Protein AF-A0A3A0AH55-F1 (afdb_monomer_lite)

Sequence (113 aa):
AAWTPTIEVGFSDAPSILWSGATVASAAGKAFGLLWLVALVGSVGAGLGLLFGHEWWRVLAVASALISLAAIVPWWNTVPAGARFGGVLFDLVIIALLLFPWGERITESLHLP

Structure (mmCIF, N/CA/C/O backbone):
data_AF-A0A3A0AH55-F1
#
_entry.id   AF-A0A3A0AH55-F1
#
loop_
_atom_site.group_PDB
_atom_site.id
_atom_site.type_symbol
_atom_site.label_atom_id
_atom_site.label_alt_id
_atom_site.label_comp_id
_atom_site.label_asym_id
_atom_site.label_entity_id
_atom_site.label_seq_id
_atom_site.pdbx_PDB_ins_code
_atom_site.Cartn_x
_atom_site.Cartn_y
_atom_site.Cartn_z
_atom_site.occupancy
_atom_site.B_iso_or_equiv
_atom_site.auth_seq_id
_atom_site.auth_comp_id
_atom_site.auth_asym_id
_atom_site.auth_atom_id
_atom_site.pdbx_PDB_model_num
ATOM 1 N N . ALA A 1 1 ? 24.012 -23.117 -2.481 1.00 51.81 1 ALA A N 1
ATOM 2 C CA . ALA A 1 1 ? 24.008 -24.458 -3.107 1.00 51.81 1 ALA A CA 1
ATOM 3 C C . ALA A 1 1 ? 22.984 -24.460 -4.240 1.00 51.81 1 ALA A C 1
ATOM 5 O O . ALA A 1 1 ? 22.088 -23.631 -4.196 1.00 51.81 1 ALA A O 1
ATOM 6 N N . ALA A 1 2 ? 23.095 -25.339 -5.240 1.00 62.34 2 ALA A N 1
ATOM 7 C CA . ALA A 1 2 ? 22.235 -25.336 -6.439 1.00 62.34 2 ALA A CA 1
ATOM 8 C C . ALA A 1 2 ? 20.720 -25.546 -6.180 1.00 62.34 2 ALA A C 1
ATOM 10 O O . ALA A 1 2 ? 19.920 -25.440 -7.099 1.00 62.34 2 ALA A O 1
ATOM 11 N N . TRP A 1 3 ? 20.326 -25.827 -4.936 1.00 63.16 3 TRP A N 1
ATOM 12 C CA . TRP A 1 3 ? 18.941 -25.986 -4.474 1.00 63.16 3 TRP A CA 1
ATOM 13 C C . TRP A 1 3 ? 18.395 -24.778 -3.704 1.00 63.16 3 TRP A C 1
ATOM 15 O O . TRP A 1 3 ? 17.271 -24.823 -3.211 1.00 63.16 3 TRP A O 1
ATOM 25 N N . THR A 1 4 ? 19.171 -23.703 -3.549 1.00 65.94 4 THR A N 1
ATOM 26 C CA . THR A 1 4 ? 18.639 -22.459 -2.989 1.00 65.94 4 THR A CA 1
ATOM 27 C C . THR A 1 4 ? 17.922 -21.724 -4.121 1.00 65.94 4 THR A C 1
ATOM 29 O O . THR A 1 4 ? 18.608 -21.326 -5.064 1.00 65.94 4 THR A O 1
ATOM 32 N N . PRO A 1 5 ? 16.585 -21.555 -4.089 1.00 64.69 5 PRO A N 1
ATOM 33 C CA . PRO A 1 5 ? 15.922 -20.727 -5.083 1.00 64.69 5 PRO A CA 1
ATOM 34 C C . PRO A 1 5 ? 16.549 -19.336 -5.013 1.00 64.69 5 PRO A C 1
ATOM 36 O O . PRO A 1 5 ? 16.599 -18.722 -3.945 1.00 64.69 5 PRO A O 1
ATOM 39 N N . THR A 1 6 ? 17.087 -18.866 -6.135 1.00 64.06 6 THR A N 1
ATOM 40 C CA . THR A 1 6 ? 17.540 -17.487 -6.284 1.00 64.06 6 THR A CA 1
ATOM 41 C C . THR A 1 6 ? 16.290 -16.622 -6.201 1.00 64.06 6 THR A C 1
ATOM 43 O O . THR A 1 6 ? 15.584 -16.429 -7.186 1.00 64.06 6 THR A O 1
ATOM 46 N N . ILE A 1 7 ? 15.935 -16.188 -4.993 1.00 65.81 7 ILE A N 1
ATOM 47 C CA . ILE A 1 7 ? 14.862 -15.219 -4.816 1.00 65.81 7 ILE A CA 1
ATOM 48 C C . ILE A 1 7 ? 15.419 -13.913 -5.366 1.00 65.81 7 ILE A C 1
ATOM 50 O O . ILE A 1 7 ? 16.360 -13.360 -4.796 1.00 65.81 7 ILE A O 1
ATOM 54 N N . GLU A 1 8 ? 14.887 -13.450 -6.496 1.00 63.78 8 GLU A N 1
ATOM 55 C CA . GLU A 1 8 ? 15.187 -12.110 -6.986 1.00 63.78 8 GLU A CA 1
ATOM 56 C C . GLU A 1 8 ? 14.748 -11.105 -5.921 1.00 63.78 8 GLU A C 1
ATOM 58 O O . GLU A 1 8 ? 13.561 -10.894 -5.656 1.00 63.78 8 GLU A O 1
ATOM 63 N N . VAL A 1 9 ? 15.745 -10.534 -5.254 1.00 68.44 9 VAL A N 1
ATOM 64 C CA . VAL A 1 9 ? 15.579 -9.481 -4.266 1.00 68.44 9 VAL A CA 1
ATOM 65 C C . VAL A 1 9 ? 15.814 -8.149 -4.964 1.00 68.44 9 VAL A C 1
ATOM 67 O O . VAL A 1 9 ? 16.889 -7.900 -5.500 1.00 68.44 9 VAL A O 1
ATOM 70 N N . GLY A 1 10 ? 14.794 -7.293 -4.973 1.00 74.06 10 GLY A N 1
ATOM 71 C CA . GLY A 1 10 ? 14.871 -5.956 -5.561 1.00 74.06 10 GLY A CA 1
ATOM 72 C C . GLY A 1 10 ? 13.879 -5.721 -6.694 1.00 74.06 10 GLY A C 1
ATOM 73 O O . GLY A 1 10 ? 13.030 -6.556 -6.996 1.00 74.06 10 GLY A O 1
ATOM 74 N N . PHE A 1 11 ? 13.964 -4.526 -7.270 1.00 78.94 11 PHE A N 1
ATOM 75 C CA . PHE A 1 11 ? 13.172 -4.133 -8.429 1.00 78.94 11 PHE A CA 1
ATOM 76 C C . PHE A 1 11 ? 13.858 -4.618 -9.702 1.00 78.94 11 PHE A C 1
ATOM 78 O O . PHE A 1 11 ? 15.075 -4.487 -9.824 1.00 78.94 11 PHE A O 1
ATOM 85 N N . SER A 1 12 ? 13.085 -5.149 -10.647 1.00 83.69 12 SER A N 1
ATOM 86 C CA . SER A 1 12 ? 13.589 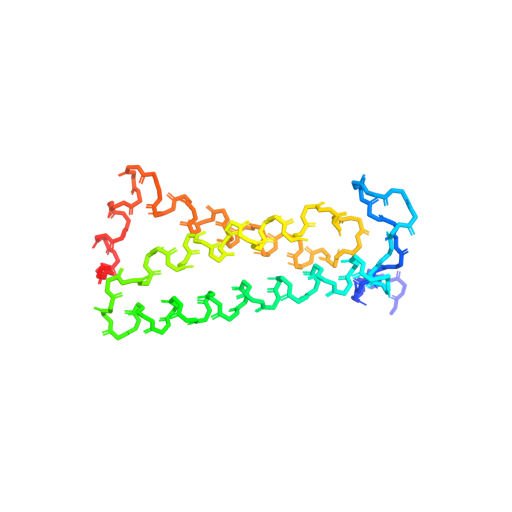-5.442 -11.990 1.00 83.69 12 SER A CA 1
ATOM 87 C C . SER A 1 12 ? 13.485 -4.205 -12.891 1.00 83.69 12 SER A C 1
ATOM 89 O O . SER A 1 12 ? 12.655 -3.327 -12.666 1.00 83.69 12 SER A O 1
ATOM 91 N N . ASP A 1 13 ? 14.275 -4.141 -13.961 1.00 82.56 13 ASP A N 1
ATOM 92 C CA . ASP A 1 13 ? 14.164 -3.076 -14.974 1.00 82.56 13 ASP A CA 1
ATOM 93 C C . ASP A 1 13 ? 13.050 -3.342 -16.007 1.00 82.56 13 ASP A C 1
ATOM 95 O O . ASP A 1 13 ? 13.034 -2.763 -17.096 1.00 82.56 13 ASP A O 1
ATOM 99 N N . ALA A 1 14 ? 12.098 -4.225 -15.682 1.00 86.50 14 ALA A N 1
ATOM 100 C CA . ALA A 1 14 ? 10.981 -4.538 -16.560 1.00 86.50 14 ALA A CA 1
ATOM 101 C C . ALA A 1 14 ? 10.117 -3.289 -16.828 1.00 86.50 14 ALA A C 1
ATOM 103 O O . ALA A 1 14 ? 9.882 -2.490 -15.911 1.00 86.50 14 ALA A O 1
ATOM 104 N N . PRO A 1 15 ? 9.612 -3.123 -18.064 1.00 88.81 15 PRO A N 1
ATOM 105 C CA . PRO A 1 15 ? 8.732 -2.016 -18.394 1.00 88.81 15 PRO A CA 1
ATOM 106 C C . PRO A 1 15 ? 7.397 -2.126 -17.651 1.00 88.81 15 PRO A C 1
ATOM 108 O O . PRO A 1 15 ? 6.922 -3.220 -17.330 1.00 88.81 15 PRO A O 1
ATOM 111 N N . SER A 1 16 ? 6.773 -0.973 -17.421 1.00 90.88 16 SER A N 1
ATOM 112 C CA . SER A 1 16 ? 5.418 -0.875 -16.887 1.00 90.88 16 SER A CA 1
ATOM 113 C C . SER A 1 16 ? 4.414 -1.664 -17.738 1.00 90.88 16 SER A C 1
ATOM 115 O O . SER A 1 16 ? 4.535 -1.742 -18.960 1.00 90.88 16 SER A O 1
ATOM 117 N N . ILE A 1 17 ? 3.375 -2.194 -17.087 1.00 91.56 17 ILE A N 1
ATOM 118 C CA . ILE A 1 17 ? 2.225 -2.815 -17.761 1.00 91.56 17 ILE A CA 1
ATOM 119 C C . ILE A 1 17 ? 1.406 -1.778 -18.537 1.00 91.56 17 ILE A C 1
ATOM 121 O O . ILE A 1 17 ? 0.877 -2.089 -19.601 1.00 91.56 17 ILE A O 1
ATOM 125 N N . LEU A 1 18 ? 1.280 -0.559 -18.003 1.00 87.56 18 LEU A N 1
ATOM 126 C CA . LEU A 1 18 ? 0.403 0.470 -18.568 1.00 87.56 18 LEU A CA 1
ATOM 127 C C . LEU A 1 18 ? 1.114 1.375 -19.576 1.00 87.56 18 LEU A C 1
ATOM 129 O O . LEU A 1 18 ? 0.471 1.880 -20.494 1.00 87.56 18 LEU A O 1
ATOM 133 N N . TRP A 1 19 ? 2.424 1.581 -19.423 1.00 85.50 19 TRP A N 1
ATOM 134 C CA . TRP A 1 19 ? 3.198 2.474 -20.287 1.00 85.50 19 TRP A CA 1
ATOM 135 C C . TRP A 1 19 ? 4.374 1.739 -20.921 1.00 85.50 19 TRP A C 1
ATOM 137 O O . TRP A 1 19 ? 5.368 1.427 -20.262 1.00 85.50 19 TRP A O 1
ATOM 147 N N . SER A 1 20 ? 4.284 1.504 -22.231 1.00 82.38 20 SER A N 1
ATOM 148 C CA . SER A 1 20 ? 5.356 0.869 -22.997 1.00 82.38 20 SER A CA 1
ATOM 149 C C . SER A 1 20 ? 6.656 1.672 -22.884 1.00 82.38 20 SER A C 1
ATOM 151 O O . SER A 1 20 ? 6.688 2.854 -23.225 1.00 82.38 20 SER A O 1
ATOM 153 N N . GLY A 1 21 ? 7.732 1.028 -22.429 1.00 83.06 21 GLY A N 1
ATOM 154 C CA . GLY A 1 21 ? 9.066 1.630 -22.330 1.00 83.06 21 GLY A CA 1
ATOM 155 C C . GLY A 1 21 ? 9.325 2.466 -21.071 1.00 83.06 21 GLY A C 1
ATOM 156 O O . GLY A 1 21 ? 10.461 2.886 -20.859 1.00 83.06 21 GLY A O 1
ATOM 157 N N . ALA A 1 22 ? 8.328 2.685 -20.207 1.00 89.44 22 ALA A N 1
ATOM 158 C CA . ALA A 1 22 ? 8.561 3.313 -18.909 1.00 89.44 22 ALA A CA 1
ATOM 159 C C . ALA A 1 22 ? 9.142 2.289 -17.923 1.00 89.44 22 ALA A C 1
ATOM 161 O O . ALA A 1 22 ? 8.558 1.228 -17.723 1.00 89.44 22 ALA A O 1
ATOM 162 N N . THR A 1 23 ? 10.266 2.618 -17.285 1.00 91.88 23 THR A N 1
ATOM 163 C CA . THR A 1 23 ? 10.915 1.810 -16.232 1.00 91.88 23 THR A CA 1
ATOM 164 C C . THR A 1 23 ? 10.875 2.542 -14.886 1.00 91.88 23 THR A C 1
ATOM 166 O O . THR A 1 23 ? 10.534 3.727 -14.835 1.00 91.88 23 THR A O 1
ATOM 169 N N . VAL A 1 24 ? 11.279 1.896 -13.789 1.00 86.00 24 VAL A N 1
ATOM 170 C CA . VAL A 1 24 ? 11.358 2.539 -12.453 1.00 86.00 24 VAL A CA 1
ATOM 171 C C . VAL A 1 24 ? 12.313 3.731 -12.444 1.00 86.00 24 VAL A C 1
ATOM 173 O O . VAL A 1 24 ? 12.077 4.718 -11.751 1.00 86.00 24 VAL A O 1
ATOM 176 N N . ALA A 1 25 ? 13.375 3.668 -13.248 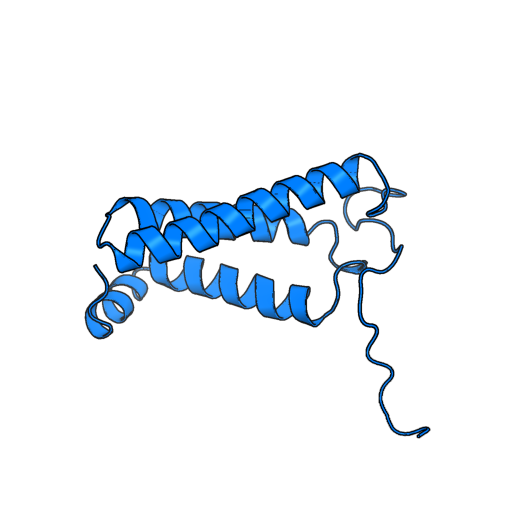1.00 89.19 25 ALA A N 1
ATOM 177 C CA . ALA A 1 25 ? 14.353 4.743 -13.366 1.00 89.19 25 ALA A CA 1
ATOM 178 C C . ALA A 1 25 ? 13.828 5.964 -14.148 1.00 89.19 25 ALA A C 1
ATOM 180 O O . ALA A 1 25 ? 14.397 7.057 -14.041 1.00 89.19 25 ALA A O 1
ATOM 181 N N . SER A 1 26 ? 12.751 5.802 -14.925 1.00 91.31 26 SER A N 1
ATOM 182 C CA . SER A 1 26 ? 12.128 6.889 -15.685 1.00 91.31 26 SER A CA 1
ATOM 183 C C . SER A 1 26 ? 11.467 7.929 -14.771 1.00 91.31 26 SER A C 1
ATOM 185 O O . SER A 1 26 ? 11.210 7.683 -13.593 1.00 91.31 26 SER A O 1
ATOM 187 N N . ALA A 1 27 ? 11.144 9.106 -15.317 1.00 92.69 27 ALA A N 1
ATOM 188 C CA . ALA A 1 27 ? 10.417 10.138 -14.574 1.00 92.69 27 ALA A CA 1
ATOM 189 C C . ALA A 1 27 ? 9.063 9.629 -14.044 1.00 92.69 27 ALA A C 1
ATOM 191 O O . ALA A 1 27 ? 8.708 9.916 -12.903 1.00 92.69 27 ALA A O 1
ATOM 192 N N . ALA A 1 28 ? 8.353 8.819 -14.839 1.00 91.31 28 ALA A N 1
ATOM 193 C CA . ALA A 1 28 ? 7.112 8.176 -14.417 1.00 91.31 28 ALA A CA 1
ATOM 194 C C . ALA A 1 28 ? 7.355 7.203 -13.254 1.00 91.31 28 ALA A C 1
ATOM 196 O O . ALA A 1 28 ? 6.662 7.274 -12.244 1.00 91.31 28 ALA A O 1
ATOM 197 N N . GLY A 1 29 ? 8.384 6.356 -13.351 1.00 91.62 29 GLY A N 1
ATOM 198 C CA . GLY A 1 29 ? 8.766 5.435 -12.277 1.00 91.62 29 GLY A CA 1
ATOM 199 C C . GLY A 1 29 ? 9.088 6.151 -10.966 1.00 91.62 29 GLY A C 1
ATOM 200 O O . GLY A 1 29 ? 8.557 5.794 -9.918 1.00 91.62 29 GLY A O 1
ATOM 201 N N . LYS A 1 30 ? 9.868 7.235 -11.025 1.00 93.56 30 LYS A N 1
ATOM 202 C CA . LYS A 1 30 ? 10.193 8.067 -9.854 1.00 93.56 30 LYS A CA 1
ATOM 203 C C . LYS A 1 30 ? 8.963 8.750 -9.255 1.00 93.56 30 LYS A C 1
ATOM 205 O O . LYS A 1 30 ? 8.830 8.782 -8.034 1.00 93.56 30 LYS A O 1
ATOM 210 N N . ALA A 1 31 ? 8.061 9.267 -10.090 1.00 94.75 31 ALA A N 1
ATOM 211 C CA . ALA A 1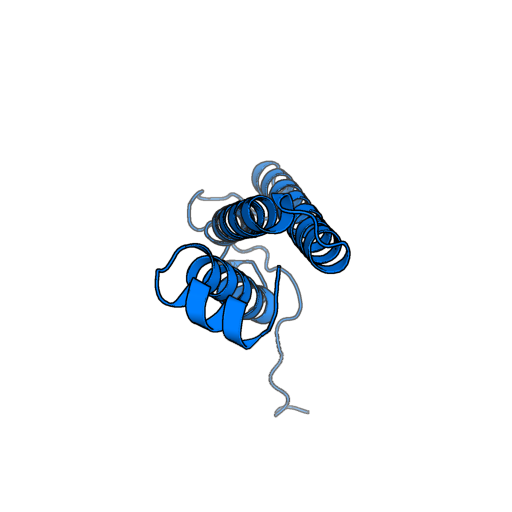 31 ? 6.813 9.874 -9.628 1.00 94.75 31 ALA A CA 1
ATOM 212 C C . ALA A 1 31 ? 5.925 8.852 -8.903 1.00 94.75 31 ALA A C 1
ATOM 214 O O . ALA A 1 31 ? 5.394 9.144 -7.835 1.00 94.75 31 ALA A O 1
ATOM 215 N N . PHE A 1 32 ? 5.828 7.632 -9.435 1.00 94.19 32 PHE A N 1
ATOM 216 C CA . PHE A 1 32 ? 5.100 6.538 -8.794 1.00 94.19 32 PHE A CA 1
ATOM 217 C C . PHE A 1 32 ? 5.787 6.035 -7.520 1.00 94.19 32 PHE A C 1
ATOM 219 O O . PHE A 1 32 ? 5.103 5.729 -6.550 1.00 94.19 32 PHE A O 1
ATOM 226 N N . GLY A 1 33 ? 7.121 6.025 -7.471 1.00 93.12 33 GLY A N 1
ATOM 227 C CA . GLY A 1 33 ? 7.866 5.762 -6.240 1.00 93.12 33 GLY A CA 1
ATOM 228 C C . GLY A 1 33 ? 7.571 6.795 -5.148 1.00 93.12 33 GLY A C 1
ATOM 229 O O . GLY A 1 33 ? 7.365 6.428 -3.994 1.00 93.12 33 GLY A O 1
ATOM 230 N N . LEU A 1 34 ? 7.473 8.080 -5.509 1.00 96.06 34 LEU A N 1
ATOM 231 C CA . LEU A 1 34 ? 7.081 9.139 -4.576 1.00 96.06 34 LEU A CA 1
ATOM 232 C C . LEU A 1 34 ? 5.621 8.992 -4.130 1.00 96.06 34 LEU A C 1
ATOM 234 O O . LEU A 1 34 ? 5.328 9.140 -2.948 1.00 96.06 34 LEU A O 1
ATOM 238 N N . LEU A 1 35 ? 4.717 8.657 -5.053 1.00 96.12 35 LEU A N 1
ATOM 239 C CA . LEU A 1 35 ? 3.318 8.370 -4.737 1.00 96.12 35 LEU A CA 1
ATOM 240 C C . LEU A 1 35 ? 3.197 7.201 -3.751 1.00 96.12 35 LEU A C 1
ATOM 242 O O . LEU A 1 35 ? 2.434 7.268 -2.789 1.00 96.12 35 LEU A O 1
ATOM 246 N N . TRP A 1 36 ? 3.995 6.153 -3.951 1.00 95.06 36 TRP A N 1
ATOM 247 C CA . TRP A 1 36 ? 4.027 5.005 -3.055 1.00 95.06 36 TRP A CA 1
ATOM 248 C C . TRP A 1 36 ? 4.616 5.356 -1.682 1.00 95.06 36 TRP A C 1
ATOM 250 O O . TRP A 1 36 ? 4.113 4.896 -0.661 1.00 95.06 36 TRP A O 1
ATOM 260 N N . LEU A 1 37 ? 5.614 6.246 -1.628 1.00 96.00 37 LEU A N 1
ATOM 261 C CA . LEU A 1 37 ? 6.127 6.791 -0.368 1.00 96.00 37 LEU A CA 1
ATOM 262 C C . LEU A 1 37 ? 5.061 7.605 0.382 1.00 96.00 37 LEU A C 1
ATOM 264 O O . LEU A 1 37 ? 4.946 7.483 1.599 1.00 96.00 37 LEU A O 1
ATOM 268 N N . VAL A 1 38 ? 4.257 8.403 -0.326 1.00 97.62 38 VAL A N 1
ATOM 269 C CA . VAL A 1 38 ? 3.123 9.125 0.273 1.00 97.62 38 VAL A CA 1
ATOM 270 C C . VAL A 1 38 ? 2.113 8.144 0.868 1.00 97.62 38 VAL A C 1
ATOM 272 O O . VAL A 1 38 ? 1.665 8.355 1.993 1.00 97.62 38 VAL A O 1
ATOM 275 N N . ALA A 1 39 ? 1.808 7.045 0.169 1.00 97.06 39 ALA A N 1
ATOM 276 C CA . ALA A 1 39 ? 0.952 5.990 0.707 1.00 97.06 39 ALA A CA 1
ATOM 277 C C . ALA A 1 39 ? 1.547 5.347 1.970 1.00 97.06 39 ALA A C 1
ATOM 279 O O . ALA A 1 39 ? 0.836 5.172 2.953 1.00 97.06 39 ALA A O 1
ATOM 280 N N . LEU A 1 40 ? 2.855 5.061 1.991 1.00 95.69 40 LEU A N 1
ATOM 281 C CA . LEU A 1 40 ? 3.538 4.545 3.182 1.00 95.69 40 LEU A CA 1
ATOM 282 C C . LEU A 1 40 ? 3.390 5.504 4.374 1.00 95.69 40 LEU A C 1
ATOM 284 O O . LEU A 1 40 ? 3.022 5.078 5.468 1.00 95.69 40 LEU A O 1
ATOM 288 N N . VAL A 1 41 ? 3.654 6.797 4.163 1.00 98.06 41 VAL A N 1
ATOM 289 C CA . VAL A 1 41 ? 3.518 7.828 5.204 1.00 98.06 41 VAL A CA 1
ATOM 290 C C . VAL A 1 41 ? 2.078 7.910 5.701 1.00 98.06 41 VAL A C 1
ATOM 292 O O . VAL A 1 41 ? 1.856 7.980 6.908 1.00 98.06 41 VAL A O 1
ATOM 295 N N . GLY A 1 42 ? 1.101 7.857 4.796 1.00 97.75 42 GLY A N 1
ATOM 296 C CA . GLY A 1 42 ? -0.313 7.839 5.151 1.00 97.75 42 GLY A CA 1
ATOM 297 C C . GLY A 1 42 ? -0.702 6.603 5.969 1.00 97.75 42 GLY A C 1
ATOM 298 O O . GLY A 1 42 ? -1.358 6.746 6.997 1.00 97.75 42 GLY A O 1
ATOM 299 N N . SER A 1 43 ? -0.223 5.410 5.605 1.00 96.69 43 SER A N 1
ATOM 300 C CA . SER A 1 43 ? -0.463 4.171 6.362 1.00 96.69 43 SER A CA 1
ATOM 301 C C . SER A 1 43 ? 0.153 4.217 7.763 1.00 96.69 43 SER A C 1
ATOM 303 O O . SER A 1 43 ? -0.498 3.836 8.736 1.00 96.69 43 SER A O 1
ATOM 305 N N . VAL A 1 44 ? 1.377 4.740 7.900 1.00 97.69 44 VAL A N 1
ATOM 306 C CA . VAL A 1 44 ? 2.001 4.972 9.216 1.00 97.69 44 VAL A CA 1
ATOM 307 C C . VAL A 1 44 ? 1.198 5.996 10.018 1.00 97.69 44 VAL A C 1
ATOM 309 O O . VAL A 1 44 ? 0.905 5.768 11.190 1.00 97.69 44 VAL A O 1
ATOM 312 N N . GLY A 1 45 ? 0.791 7.097 9.383 1.00 97.69 45 GLY A N 1
ATOM 313 C CA . GLY A 1 45 ? -0.061 8.115 9.989 1.00 97.69 45 GLY A CA 1
ATOM 314 C C . GLY A 1 45 ? -1.381 7.534 10.487 1.00 97.69 45 GLY A C 1
ATOM 315 O O . GLY A 1 45 ? -1.780 7.820 11.609 1.00 97.69 45 GLY A O 1
ATOM 316 N N . ALA A 1 46 ? -2.024 6.665 9.708 1.00 97.12 46 ALA A N 1
ATOM 317 C CA . ALA A 1 46 ? -3.256 5.992 10.099 1.00 97.12 46 ALA A CA 1
ATOM 318 C C . ALA A 1 46 ? -3.041 5.071 11.307 1.00 97.12 46 ALA A C 1
ATOM 320 O O . ALA A 1 46 ? -3.843 5.092 12.234 1.00 97.12 46 ALA A O 1
ATOM 321 N N . GLY A 1 47 ? -1.930 4.330 11.353 1.00 95.38 47 GLY A N 1
ATOM 322 C CA . GLY A 1 47 ? -1.559 3.543 12.531 1.00 95.38 47 GLY A CA 1
ATOM 323 C C . GLY A 1 47 ? -1.367 4.404 13.785 1.00 95.38 47 GLY A C 1
ATOM 324 O O . GLY A 1 47 ? -1.839 4.041 14.860 1.00 95.38 47 GLY A O 1
ATOM 325 N N . LEU A 1 48 ? -0.735 5.574 13.651 1.00 97.19 48 LEU A N 1
ATOM 326 C CA . LEU A 1 48 ? -0.599 6.534 14.753 1.00 97.19 48 LEU A CA 1
ATOM 327 C C . LEU A 1 48 ? -1.955 7.115 15.171 1.00 97.19 48 LEU A C 1
ATOM 329 O O . LEU A 1 48 ? -2.248 7.184 16.360 1.00 97.19 48 LEU A O 1
ATOM 333 N N . GLY A 1 49 ? -2.800 7.497 14.212 1.00 96.00 49 GLY A N 1
ATOM 334 C CA . GLY A 1 49 ? -4.153 7.984 14.480 1.00 96.00 49 GLY A CA 1
ATOM 335 C C . GLY A 1 49 ? -4.985 6.958 15.240 1.00 96.00 49 GLY A C 1
ATOM 336 O O . GLY A 1 49 ? -5.631 7.311 16.221 1.00 96.00 49 GLY A O 1
ATOM 337 N N . LEU A 1 50 ? -4.895 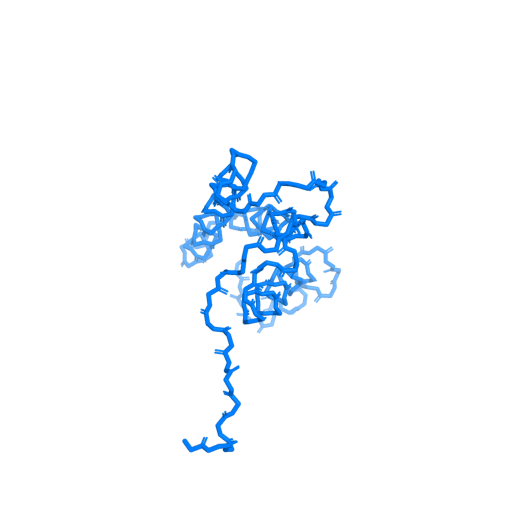5.686 14.847 1.00 94.00 50 LEU A N 1
ATOM 338 C CA . LEU A 1 50 ? -5.533 4.573 15.541 1.00 94.00 50 LEU A CA 1
ATOM 339 C C . LEU A 1 50 ? -5.004 4.437 16.977 1.00 94.00 50 LEU A C 1
ATOM 341 O O . LEU A 1 50 ? -5.795 4.360 17.913 1.00 94.00 50 LEU A O 1
ATOM 345 N N . LEU A 1 51 ? -3.679 4.461 17.160 1.00 95.50 51 LEU A N 1
ATOM 346 C CA . LEU A 1 51 ? -3.040 4.328 18.474 1.00 95.50 51 LEU A CA 1
ATOM 347 C C . LEU A 1 51 ? -3.429 5.457 19.443 1.00 95.50 51 LEU A C 1
ATOM 349 O O . LEU A 1 51 ? -3.562 5.219 20.641 1.00 95.50 51 LEU A O 1
ATOM 353 N N . PHE A 1 52 ? -3.619 6.673 18.929 1.00 95.69 52 PHE A N 1
ATOM 354 C CA . PHE A 1 52 ? -4.011 7.844 19.718 1.00 95.69 52 PHE A CA 1
ATOM 355 C C . PHE A 1 52 ? -5.529 8.098 19.744 1.00 95.69 52 PHE A C 1
ATOM 357 O O . PHE A 1 52 ? -5.965 9.094 20.317 1.00 95.69 52 PHE A O 1
ATOM 364 N N . GLY A 1 53 ? -6.343 7.213 19.156 1.00 91.00 53 GLY A N 1
ATOM 365 C CA . GLY A 1 53 ? -7.807 7.304 19.193 1.00 91.00 53 GLY A CA 1
ATOM 366 C C . GLY A 1 53 ? -8.405 8.436 18.350 1.00 91.00 53 GLY A C 1
ATOM 367 O O . GLY A 1 53 ? -9.471 8.951 18.672 1.00 91.00 53 GLY A O 1
ATOM 368 N N . HIS A 1 54 ? -7.731 8.858 17.282 1.00 94.00 54 HIS A N 1
ATOM 369 C CA . HIS A 1 54 ? -8.214 9.912 16.395 1.00 94.00 54 HIS A CA 1
ATOM 370 C C . HIS A 1 54 ? -9.071 9.378 15.244 1.00 94.00 54 HIS A C 1
ATOM 372 O O . HIS A 1 54 ? -8.571 8.658 14.390 1.00 94.00 54 HIS A O 1
ATOM 378 N N . GLU A 1 55 ? -10.310 9.850 15.109 1.00 90.38 55 GLU A N 1
ATOM 379 C CA . GLU A 1 55 ? -11.281 9.380 14.099 1.00 90.38 55 GLU A CA 1
ATOM 380 C C . GLU A 1 55 ? -10.808 9.471 12.632 1.00 90.38 55 GLU A C 1
ATOM 382 O O . GLU A 1 55 ? -11.251 8.698 11.779 1.00 90.38 55 GLU A O 1
ATOM 387 N N . TRP A 1 56 ? -9.866 10.370 12.316 1.00 91.94 56 TRP A N 1
ATOM 388 C CA . TRP A 1 56 ? -9.320 10.515 10.961 1.00 91.94 56 TRP A CA 1
ATOM 389 C C . TRP A 1 56 ? -8.500 9.302 10.493 1.00 91.94 56 TRP A C 1
ATOM 391 O O . TRP A 1 56 ? -8.224 9.180 9.295 1.00 91.94 56 TRP A O 1
ATOM 401 N N . TRP A 1 57 ? -8.131 8.391 11.403 1.00 95.31 57 TRP A N 1
ATOM 402 C CA . TRP A 1 57 ? -7.313 7.218 11.096 1.00 95.31 57 TRP A CA 1
ATOM 403 C C . TRP A 1 57 ? -7.943 6.336 10.013 1.00 95.31 57 TRP A C 1
ATOM 405 O O . TRP A 1 57 ? -7.238 5.861 9.124 1.00 95.31 57 TRP A O 1
ATOM 415 N N . ARG A 1 58 ? -9.275 6.176 10.039 1.00 93.44 58 ARG A N 1
ATOM 416 C CA . ARG A 1 58 ? -10.020 5.309 9.111 1.00 93.44 58 ARG A CA 1
ATOM 417 C C . ARG A 1 58 ? -9.940 5.822 7.679 1.00 93.44 58 ARG A C 1
ATOM 419 O O . ARG A 1 58 ? -9.567 5.083 6.770 1.00 93.44 58 ARG A O 1
ATOM 426 N N . VAL A 1 59 ? -10.239 7.109 7.485 1.00 95.75 59 VAL A N 1
ATOM 427 C CA . VAL A 1 59 ? -10.164 7.762 6.169 1.00 95.75 59 VAL A CA 1
ATOM 428 C C . VAL A 1 59 ? -8.739 7.725 5.628 1.00 95.75 59 VAL A C 1
ATOM 430 O O . VAL A 1 59 ? -8.539 7.426 4.451 1.00 95.75 59 VAL A O 1
ATOM 433 N N . LEU A 1 60 ? -7.744 7.973 6.485 1.00 96.88 60 LEU A N 1
ATOM 434 C CA . LEU A 1 60 ? -6.349 7.970 6.068 1.00 96.88 60 LEU A CA 1
ATOM 435 C C . LEU A 1 60 ? -5.867 6.559 5.698 1.00 96.88 60 LEU A C 1
ATOM 437 O O . LEU A 1 60 ? -5.161 6.414 4.701 1.00 96.88 60 LEU A O 1
ATOM 441 N N . ALA A 1 61 ? -6.287 5.524 6.434 1.00 96.31 61 ALA A N 1
ATOM 442 C CA . ALA A 1 61 ? -5.979 4.127 6.125 1.00 96.31 61 ALA A CA 1
ATOM 443 C C . ALA A 1 61 ? -6.530 3.722 4.751 1.00 96.31 61 ALA A C 1
ATOM 445 O O . ALA A 1 61 ? -5.788 3.208 3.915 1.00 96.31 61 ALA A O 1
ATOM 446 N N . VAL A 1 62 ? -7.810 4.012 4.488 1.00 96.44 62 VAL A N 1
ATOM 447 C CA . VAL A 1 62 ? -8.455 3.697 3.203 1.00 96.44 62 VAL A CA 1
ATOM 448 C C . VAL A 1 62 ? -7.796 4.459 2.054 1.00 96.44 62 VAL A C 1
ATOM 450 O O . VAL A 1 62 ? -7.461 3.857 1.035 1.00 96.44 62 VAL A O 1
ATOM 453 N N . ALA A 1 63 ? -7.574 5.769 2.206 1.00 97.38 63 ALA A N 1
ATOM 454 C CA . ALA A 1 63 ? -6.939 6.577 1.167 1.00 97.38 63 ALA A CA 1
ATOM 455 C C . ALA A 1 63 ? -5.526 6.070 0.842 1.00 97.38 63 ALA A C 1
ATOM 457 O O . ALA A 1 63 ? -5.175 5.922 -0.328 1.00 97.38 63 ALA A O 1
ATOM 458 N N . SER A 1 64 ? -4.738 5.744 1.868 1.00 97.50 64 SER A N 1
ATOM 459 C CA . SER A 1 64 ? -3.373 5.234 1.703 1.00 97.50 64 SER A CA 1
ATOM 460 C C . SER A 1 64 ? -3.353 3.873 1.011 1.00 97.50 64 SER A C 1
ATOM 462 O O . SER A 1 64 ? -2.564 3.683 0.088 1.00 97.50 64 SER A O 1
ATOM 464 N N . ALA A 1 65 ? -4.266 2.969 1.380 1.00 96.75 65 ALA A N 1
ATOM 465 C CA . ALA A 1 65 ? -4.410 1.664 0.738 1.00 96.75 65 ALA A CA 1
ATOM 466 C C . ALA A 1 65 ? -4.772 1.791 -0.753 1.00 96.75 65 ALA A C 1
ATOM 468 O O . ALA A 1 65 ? -4.167 1.146 -1.608 1.00 96.75 65 ALA A O 1
ATOM 469 N N . LEU A 1 66 ? -5.712 2.679 -1.097 1.00 96.62 66 LEU A N 1
ATOM 470 C CA . LEU A 1 66 ? -6.085 2.930 -2.493 1.00 96.62 66 LEU A CA 1
ATOM 471 C C . LEU A 1 66 ? -4.927 3.525 -3.306 1.00 96.62 66 LEU A C 1
ATOM 473 O O . LEU A 1 66 ? -4.696 3.105 -4.441 1.00 96.62 66 LEU A O 1
ATOM 477 N N . ILE A 1 67 ? -4.180 4.476 -2.733 1.00 96.94 67 ILE A N 1
ATOM 478 C CA . ILE A 1 67 ? -3.009 5.071 -3.391 1.00 96.94 67 ILE A CA 1
ATOM 479 C C . ILE A 1 67 ? -1.904 4.024 -3.573 1.00 96.94 67 ILE A C 1
ATOM 481 O O . ILE A 1 67 ? -1.299 3.968 -4.642 1.00 96.94 67 ILE A O 1
ATOM 485 N N . SER A 1 68 ? -1.659 3.174 -2.572 1.00 96.00 68 SER A N 1
ATOM 486 C CA . SER A 1 68 ? -0.680 2.083 -2.646 1.00 96.00 68 SER A CA 1
ATOM 487 C C . SER A 1 68 ? -1.020 1.094 -3.768 1.00 96.00 68 SER A C 1
ATOM 489 O O . SER A 1 68 ? -0.168 0.804 -4.614 1.00 96.00 68 SER A O 1
ATOM 491 N N . LEU A 1 69 ? -2.285 0.669 -3.874 1.00 94.62 69 LEU A N 1
ATOM 492 C CA . LEU A 1 69 ? -2.751 -0.183 -4.973 1.00 94.62 69 LEU A CA 1
ATOM 493 C C . LEU A 1 69 ? -2.604 0.498 -6.339 1.00 94.62 69 LEU A C 1
ATOM 495 O O . LEU A 1 69 ? -2.093 -0.104 -7.286 1.00 94.62 69 LEU A O 1
ATOM 499 N N . ALA A 1 70 ? -3.002 1.765 -6.452 1.00 93.88 70 ALA A N 1
ATOM 500 C CA . ALA A 1 70 ? -2.832 2.525 -7.687 1.00 93.88 70 ALA A CA 1
ATOM 501 C C . ALA A 1 70 ? -1.350 2.677 -8.066 1.00 93.88 70 ALA A C 1
ATOM 503 O O . ALA A 1 70 ? -1.013 2.681 -9.251 1.00 93.88 70 ALA A O 1
ATOM 504 N N . ALA A 1 71 ? -0.463 2.764 -7.072 1.00 93.38 71 ALA A N 1
ATOM 505 C CA . ALA A 1 71 ? 0.966 2.877 -7.288 1.00 93.38 71 ALA A CA 1
ATOM 506 C C . ALA A 1 71 ? 1.600 1.555 -7.743 1.00 93.38 71 ALA A C 1
ATOM 508 O O . ALA A 1 71 ? 2.504 1.592 -8.570 1.00 93.38 71 ALA A O 1
ATOM 509 N N . ILE A 1 72 ? 1.143 0.395 -7.257 1.00 91.38 72 ILE A N 1
ATOM 510 C CA . ILE A 1 72 ? 1.774 -0.899 -7.569 1.00 91.38 72 ILE A CA 1
ATOM 511 C C . ILE A 1 72 ? 1.297 -1.519 -8.888 1.00 91.38 72 ILE A C 1
ATOM 513 O O . ILE A 1 72 ? 2.089 -2.153 -9.587 1.00 91.38 72 ILE A O 1
ATOM 517 N N . VAL A 1 73 ? 0.025 -1.325 -9.260 1.00 91.25 73 VAL A N 1
ATOM 518 C CA . VAL A 1 73 ? -0.595 -1.961 -10.440 1.00 91.25 73 VAL A CA 1
ATOM 519 C C . VAL A 1 73 ? 0.187 -1.720 -11.742 1.00 91.25 73 VAL A C 1
ATOM 521 O O . VAL A 1 73 ? 0.457 -2.694 -12.452 1.00 91.25 73 VAL A O 1
ATOM 524 N N . PRO A 1 74 ? 0.637 -0.491 -12.070 1.00 92.38 74 PRO A N 1
ATOM 525 C CA . PRO A 1 74 ? 1.384 -0.253 -13.304 1.00 92.38 74 PRO A CA 1
ATOM 526 C C . PRO A 1 74 ? 2.763 -0.923 -13.332 1.00 92.38 74 PRO A C 1
ATOM 528 O O . PRO A 1 74 ? 3.330 -1.091 -14.411 1.00 92.38 74 PRO A O 1
ATOM 531 N N . TRP A 1 75 ? 3.303 -1.304 -12.173 1.00 92.50 75 TRP A N 1
ATOM 532 C CA . TRP A 1 75 ? 4.668 -1.809 -11.985 1.00 92.50 75 TRP A CA 1
ATOM 533 C C . TRP A 1 75 ? 4.693 -3.265 -11.503 1.00 92.50 75 TRP A C 1
ATOM 535 O O . TRP A 1 75 ? 5.670 -3.726 -10.910 1.00 92.50 75 TRP A O 1
ATOM 545 N N . TRP A 1 76 ? 3.627 -4.025 -11.765 1.00 89.81 76 TRP A N 1
ATOM 546 C CA . TRP A 1 76 ? 3.488 -5.407 -11.298 1.00 89.81 76 TRP A CA 1
ATOM 547 C C . TRP A 1 76 ? 4.617 -6.341 -11.763 1.00 89.81 76 TRP A C 1
ATOM 549 O O . TRP A 1 76 ? 5.022 -7.237 -11.031 1.00 89.81 76 TRP A O 1
ATOM 559 N N . ASN A 1 77 ? 5.166 -6.132 -12.961 1.00 88.06 77 ASN A N 1
ATOM 560 C CA . ASN A 1 77 ? 6.276 -6.948 -13.477 1.00 88.06 77 ASN A CA 1
ATOM 561 C C . ASN A 1 77 ? 7.640 -6.560 -12.885 1.00 88.06 77 ASN A C 1
ATOM 563 O O . ASN A 1 77 ? 8.636 -7.247 -13.104 1.00 88.06 77 ASN A O 1
ATOM 567 N N . THR A 1 78 ? 7.668 -5.467 -12.131 1.00 87.50 78 THR A N 1
ATOM 568 C CA . THR A 1 78 ? 8.875 -4.788 -11.679 1.00 87.50 78 THR A CA 1
ATOM 569 C C . THR A 1 78 ? 9.106 -4.958 -10.180 1.00 87.50 78 THR A C 1
ATOM 571 O O . THR A 1 78 ? 10.228 -5.177 -9.731 1.00 87.50 78 THR A O 1
ATOM 574 N N . VAL A 1 79 ? 8.042 -4.842 -9.388 1.00 84.94 79 VAL A N 1
ATOM 575 C CA . VAL A 1 79 ? 8.104 -4.872 -7.922 1.00 84.94 79 VAL A CA 1
ATOM 576 C C . VAL A 1 79 ? 8.475 -6.286 -7.443 1.00 84.94 79 VAL A C 1
ATOM 578 O O . VAL A 1 79 ? 8.009 -7.256 -8.034 1.00 84.94 79 VAL A O 1
ATOM 581 N N . PRO A 1 80 ? 9.274 -6.488 -6.382 1.00 85.25 80 PRO A N 1
ATOM 582 C CA . PRO A 1 80 ? 9.555 -7.830 -5.864 1.00 85.25 80 PRO A CA 1
ATOM 583 C C . PRO A 1 80 ? 8.287 -8.542 -5.363 1.00 85.25 80 PRO A C 1
ATOM 585 O O . PRO A 1 80 ? 7.342 -7.906 -4.892 1.00 85.25 80 PRO A O 1
ATOM 588 N N . ALA A 1 81 ? 8.268 -9.879 -5.426 1.00 82.19 81 ALA A N 1
ATOM 589 C CA . ALA A 1 81 ? 7.088 -10.684 -5.084 1.00 82.19 81 ALA A CA 1
ATOM 590 C C . ALA A 1 81 ? 6.546 -10.397 -3.669 1.00 82.19 81 ALA A C 1
ATOM 592 O O . ALA A 1 81 ? 5.335 -10.310 -3.480 1.00 82.19 81 ALA A O 1
ATOM 593 N N . GLY A 1 82 ? 7.432 -10.179 -2.691 1.00 79.75 82 GLY A N 1
ATOM 594 C CA . GLY A 1 82 ? 7.037 -9.841 -1.320 1.00 79.75 82 GLY A CA 1
ATOM 595 C C . GLY A 1 82 ? 6.247 -8.533 -1.223 1.00 79.75 82 GLY A C 1
ATOM 596 O O . GLY A 1 82 ? 5.222 -8.490 -0.552 1.00 79.75 82 GLY A O 1
ATOM 597 N N . ALA A 1 83 ? 6.669 -7.490 -1.942 1.00 80.88 83 ALA A N 1
ATOM 598 C CA . ALA A 1 83 ? 5.956 -6.214 -1.965 1.00 80.88 83 ALA A CA 1
ATOM 599 C C . ALA A 1 83 ? 4.654 -6.294 -2.779 1.00 80.88 83 ALA A C 1
ATOM 601 O O . ALA A 1 83 ? 3.659 -5.703 -2.372 1.00 80.88 83 ALA A O 1
ATOM 602 N N . ARG A 1 84 ? 4.622 -7.084 -3.865 1.00 84.56 84 ARG A N 1
ATOM 603 C CA . ARG A 1 84 ? 3.388 -7.369 -4.619 1.00 84.56 84 ARG A CA 1
ATOM 604 C C . ARG A 1 84 ? 2.330 -8.018 -3.747 1.00 84.56 84 ARG A C 1
ATOM 606 O O . ARG A 1 84 ? 1.269 -7.447 -3.552 1.00 84.56 84 ARG A O 1
ATOM 613 N N . PHE A 1 85 ? 2.608 -9.208 -3.231 1.00 85.62 85 PHE A N 1
ATOM 614 C CA . PHE A 1 85 ? 1.585 -9.977 -2.532 1.00 85.62 85 PHE A CA 1
ATOM 615 C C . PHE A 1 85 ? 1.348 -9.452 -1.118 1.00 85.62 85 PHE A C 1
ATOM 617 O O . PHE A 1 85 ? 0.200 -9.338 -0.712 1.00 85.62 85 PHE A O 1
ATOM 624 N N . GLY A 1 86 ? 2.405 -9.081 -0.391 1.00 85.31 86 GLY A N 1
ATOM 625 C CA . GLY A 1 86 ? 2.284 -8.539 0.961 1.00 85.31 86 GLY A CA 1
ATOM 626 C C . GLY A 1 86 ? 1.608 -7.170 0.991 1.00 85.31 86 GLY A C 1
ATOM 627 O O . GLY A 1 86 ? 0.676 -6.977 1.767 1.00 85.31 86 GLY A O 1
ATOM 628 N N . GLY A 1 87 ? 2.030 -6.245 0.120 1.00 86.62 87 GLY A N 1
ATOM 629 C CA . GLY A 1 87 ? 1.447 -4.903 0.034 1.00 86.62 87 GLY A CA 1
ATOM 630 C C . GLY A 1 87 ? -0.013 -4.936 -0.411 1.00 86.62 87 GLY A C 1
ATOM 631 O O . GLY A 1 87 ? -0.876 -4.404 0.277 1.00 86.62 87 GLY A O 1
ATOM 632 N N . VAL A 1 88 ? -0.314 -5.657 -1.496 1.00 91.06 88 VAL A N 1
ATOM 633 C CA . VAL A 1 88 ? -1.694 -5.780 -1.995 1.00 91.06 88 VAL A CA 1
ATOM 634 C C . VAL A 1 88 ? -2.593 -6.466 -0.976 1.00 91.06 88 VAL A C 1
ATOM 636 O O . VAL A 1 88 ? -3.712 -6.015 -0.766 1.00 91.06 88 VAL A O 1
ATOM 639 N N . LEU A 1 89 ? -2.132 -7.534 -0.317 1.00 92.19 89 LEU A N 1
ATOM 640 C CA . LEU A 1 89 ? -2.933 -8.203 0.707 1.00 92.19 89 LEU A CA 1
ATOM 641 C C . LEU A 1 89 ? -3.238 -7.263 1.877 1.00 92.19 89 LEU A C 1
ATOM 643 O O . LEU A 1 89 ? -4.382 -7.217 2.320 1.00 92.19 89 LEU A O 1
ATOM 647 N N . PHE A 1 90 ? -2.245 -6.504 2.351 1.00 91.62 90 PHE A N 1
ATOM 648 C CA . PHE A 1 90 ? -2.445 -5.494 3.388 1.00 91.62 90 PHE A CA 1
ATOM 649 C C . PHE A 1 90 ? -3.500 -4.463 2.965 1.00 91.62 90 PHE A C 1
ATOM 651 O O . PHE A 1 90 ? -4.479 -4.265 3.684 1.00 91.62 90 PHE A O 1
ATOM 658 N N . ASP A 1 91 ? -3.353 -3.878 1.776 1.00 94.38 91 ASP A N 1
ATOM 659 C CA . ASP A 1 91 ? -4.274 -2.859 1.267 1.00 94.38 91 ASP A CA 1
ATOM 660 C C . ASP A 1 91 ? -5.702 -3.410 1.118 1.00 94.38 91 ASP A C 1
ATOM 662 O O . ASP A 1 91 ? -6.673 -2.772 1.530 1.00 94.38 91 ASP A O 1
ATOM 666 N N . LEU A 1 92 ? -5.843 -4.632 0.591 1.00 93.75 92 LEU A N 1
ATOM 667 C CA . LEU A 1 92 ? -7.135 -5.303 0.450 1.00 93.75 92 LEU A CA 1
ATOM 668 C C . LEU A 1 92 ? -7.781 -5.611 1.802 1.00 93.75 92 LEU A C 1
ATOM 670 O O . LEU A 1 92 ? -8.993 -5.457 1.928 1.00 93.75 92 LEU A O 1
ATOM 674 N N . VAL A 1 93 ? -7.007 -6.020 2.810 1.00 93.12 93 VAL A N 1
ATOM 675 C CA . VAL A 1 93 ? -7.522 -6.253 4.167 1.00 93.12 93 VAL A CA 1
ATOM 676 C C . VAL A 1 93 ? -8.025 -4.949 4.780 1.00 93.12 93 VAL A C 1
ATOM 678 O O . VAL A 1 93 ? -9.130 -4.930 5.313 1.00 93.12 93 VAL A O 1
ATOM 681 N N . ILE A 1 94 ? -7.272 -3.852 4.662 1.00 92.56 94 ILE A N 1
ATOM 682 C CA . ILE A 1 94 ? -7.698 -2.535 5.159 1.00 92.56 94 ILE A CA 1
ATOM 683 C C . ILE A 1 94 ? -9.006 -2.099 4.490 1.00 92.56 94 ILE A C 1
ATOM 685 O O . ILE A 1 94 ? -9.961 -1.735 5.174 1.00 92.56 94 ILE A O 1
ATOM 689 N N . ILE A 1 95 ? -9.087 -2.194 3.162 1.00 92.56 95 ILE A N 1
ATOM 690 C CA . ILE A 1 95 ? -10.297 -1.852 2.406 1.00 92.56 95 ILE A CA 1
ATOM 691 C C . ILE A 1 95 ? -11.469 -2.756 2.816 1.00 92.56 95 ILE A C 1
ATOM 693 O O . ILE A 1 95 ? -12.573 -2.266 3.059 1.00 92.56 95 ILE A O 1
ATOM 697 N N . ALA A 1 96 ? -11.236 -4.065 2.940 1.00 90.38 96 ALA A N 1
ATOM 698 C CA . ALA A 1 96 ? -12.253 -5.033 3.335 1.00 90.38 96 ALA A CA 1
ATOM 699 C C . ALA A 1 96 ? -12.790 -4.778 4.752 1.00 90.38 96 ALA A C 1
ATOM 701 O O . ALA A 1 96 ? -13.989 -4.903 4.984 1.00 90.38 96 ALA A O 1
ATOM 702 N N . LEU A 1 97 ? -11.921 -4.426 5.699 1.00 88.56 97 LEU A N 1
ATOM 703 C CA . LEU A 1 97 ? -12.298 -4.175 7.090 1.00 88.56 97 LEU A CA 1
ATOM 704 C C . LEU A 1 97 ? -12.974 -2.820 7.297 1.00 88.56 97 LEU A C 1
ATOM 706 O O . LEU A 1 97 ? -13.769 -2.688 8.219 1.00 88.56 97 LEU A O 1
ATOM 710 N N . LEU A 1 98 ? -12.662 -1.812 6.483 1.00 88.56 98 LEU A N 1
ATOM 711 C CA . LEU A 1 98 ? -13.154 -0.452 6.719 1.00 88.56 98 LEU A CA 1
ATOM 712 C C . LEU A 1 98 ? -14.316 -0.040 5.816 1.00 88.56 98 LEU A C 1
ATOM 714 O O . LEU A 1 98 ? -15.046 0.876 6.181 1.00 88.56 98 LEU A O 1
ATOM 718 N N . LEU A 1 99 ? -14.501 -0.685 4.659 1.00 87.31 99 LEU A N 1
ATOM 719 C CA . LEU A 1 99 ? -15.562 -0.317 3.712 1.00 87.31 99 LEU A CA 1
ATOM 720 C C . LEU A 1 99 ? -16.697 -1.339 3.600 1.00 87.31 99 LEU A C 1
ATOM 722 O O . LEU A 1 99 ? -17.740 -1.005 3.039 1.00 87.31 99 LEU A O 1
ATOM 726 N N . PHE A 1 100 ? -16.533 -2.569 4.099 1.00 86.50 100 PHE A N 1
ATOM 727 C CA . PHE A 1 100 ? -17.595 -3.576 4.027 1.00 86.50 100 PHE A CA 1
ATOM 728 C C . PHE A 1 100 ? -18.390 -3.677 5.336 1.00 86.50 100 PHE A C 1
ATOM 730 O O . PHE A 1 100 ? -17.808 -3.560 6.414 1.00 86.50 100 PHE A O 1
ATOM 737 N N . PRO A 1 101 ? -19.696 -4.007 5.276 1.00 76.06 101 PRO A N 1
ATOM 738 C CA . PRO A 1 101 ? -20.572 -4.052 6.455 1.00 76.06 101 PRO A CA 1
ATOM 739 C C . PRO A 1 101 ? -20.154 -5.053 7.544 1.00 76.06 101 PRO A C 1
ATOM 741 O O . PRO A 1 101 ? -20.511 -4.904 8.708 1.00 76.06 101 PRO A O 1
ATOM 744 N N . TRP A 1 102 ? -19.419 -6.112 7.194 1.00 75.69 102 TRP A N 1
ATOM 745 C CA . TRP A 1 102 ? -18.879 -7.051 8.189 1.00 75.69 102 TRP A CA 1
ATOM 746 C C . TRP A 1 102 ? -17.656 -6.494 8.926 1.00 75.69 102 TRP A C 1
ATOM 748 O O . TRP A 1 102 ? -17.282 -7.015 9.974 1.00 75.69 102 TRP A O 1
ATOM 758 N N . GLY A 1 103 ? -17.020 -5.470 8.363 1.00 71.00 103 GLY A N 1
ATOM 759 C CA . GLY A 1 103 ? -15.814 -4.853 8.881 1.00 71.00 103 GLY A CA 1
ATOM 760 C C . GLY A 1 103 ? -16.043 -4.171 10.223 1.00 71.00 103 GLY A C 1
ATOM 761 O O . GLY A 1 103 ? -15.238 -4.337 11.139 1.00 71.00 103 GLY A O 1
ATOM 762 N N . GLU A 1 104 ? -17.202 -3.533 10.398 1.00 70.44 104 GLU A N 1
ATOM 763 C CA . GLU A 1 104 ? -17.631 -2.955 11.678 1.00 70.44 104 GLU A CA 1
ATOM 764 C C . GLU A 1 104 ? -17.628 -4.007 12.794 1.00 70.44 104 GLU A C 1
ATOM 766 O O . GLU A 1 104 ? -17.009 -3.793 13.831 1.00 70.44 104 GLU A O 1
ATOM 771 N N . ARG A 1 105 ? -18.173 -5.204 12.534 1.00 75.69 105 ARG A N 1
ATOM 772 C CA . ARG A 1 105 ? -18.217 -6.302 13.518 1.00 75.69 105 ARG A CA 1
ATOM 773 C C . ARG A 1 105 ? -16.829 -6.758 13.958 1.00 75.69 105 ARG A C 1
ATOM 775 O O . ARG A 1 105 ? -16.621 -7.095 15.120 1.00 75.69 105 ARG A O 1
ATOM 782 N N . ILE A 1 106 ? -15.876 -6.802 13.027 1.00 74.81 106 ILE A N 1
ATOM 783 C CA . ILE A 1 106 ? -14.494 -7.189 13.336 1.00 74.81 106 ILE A CA 1
ATOM 784 C C . ILE A 1 106 ? -13.818 -6.079 14.144 1.00 74.81 106 ILE A C 1
ATOM 786 O O . ILE A 1 106 ? -13.180 -6.357 15.156 1.00 74.81 106 ILE A O 1
ATOM 790 N N . THR A 1 107 ? -14.009 -4.826 13.739 1.00 75.38 107 THR A N 1
ATOM 791 C CA . THR A 1 107 ? -13.450 -3.648 14.415 1.00 75.38 107 THR A CA 1
ATOM 792 C C . THR A 1 107 ? -13.958 -3.552 15.862 1.00 75.38 107 THR A C 1
ATOM 794 O O . THR A 1 107 ? -13.159 -3.390 16.783 1.00 75.38 107 THR A O 1
ATOM 797 N N . GLU A 1 108 ? -15.257 -3.790 16.080 1.00 77.00 108 GLU A N 1
ATOM 798 C CA . GLU A 1 108 ? -15.889 -3.896 17.403 1.00 77.00 108 GLU A CA 1
ATOM 799 C C . GLU A 1 108 ? -15.327 -5.062 18.229 1.00 77.00 108 GLU A C 1
ATOM 801 O O . GLU A 1 108 ? -14.973 -4.890 19.400 1.00 77.00 108 GLU A O 1
ATOM 806 N N . SER A 1 109 ? -15.186 -6.248 17.621 1.00 78.75 109 SER A N 1
ATOM 807 C CA . SER A 1 109 ? -14.636 -7.432 18.302 1.00 78.75 109 SER A CA 1
ATOM 808 C C . SER A 1 109 ? -13.193 -7.240 18.779 1.00 78.75 109 SER A C 1
ATOM 810 O O . SER A 1 109 ? -12.787 -7.834 19.774 1.00 78.75 109 SER A O 1
ATOM 812 N N . LEU A 1 110 ? -12.437 -6.385 18.084 1.00 80.38 110 LEU A N 1
ATOM 813 C CA . LEU A 1 110 ? -11.050 -6.044 18.389 1.00 80.38 110 LEU A CA 1
ATOM 814 C C . LEU A 1 110 ? -10.920 -4.786 19.262 1.00 80.38 110 LEU A C 1
ATOM 816 O O . LEU A 1 110 ? -9.802 -4.370 19.556 1.00 80.38 110 LEU A O 1
ATOM 820 N N . HIS A 1 111 ? -12.046 -4.192 19.673 1.00 80.31 111 HIS A N 1
ATOM 821 C CA . HIS A 1 111 ? -12.116 -2.977 20.492 1.00 80.31 111 HIS A CA 1
ATOM 822 C C . HIS A 1 111 ? -11.321 -1.806 19.894 1.00 80.31 111 HIS A C 1
ATOM 824 O O . 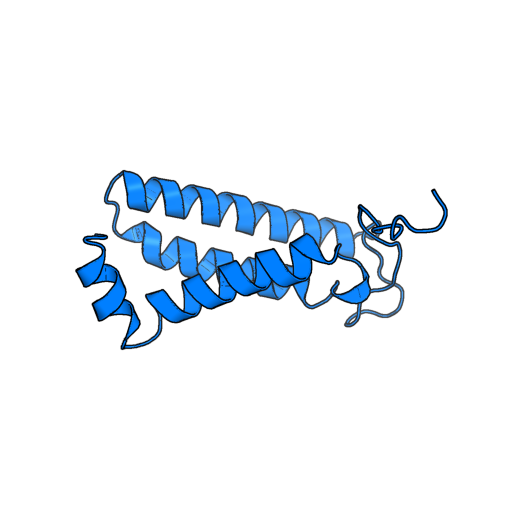HIS A 1 111 ? -10.718 -1.011 20.616 1.00 80.31 111 HIS A O 1
ATOM 830 N N . LEU A 1 112 ? -1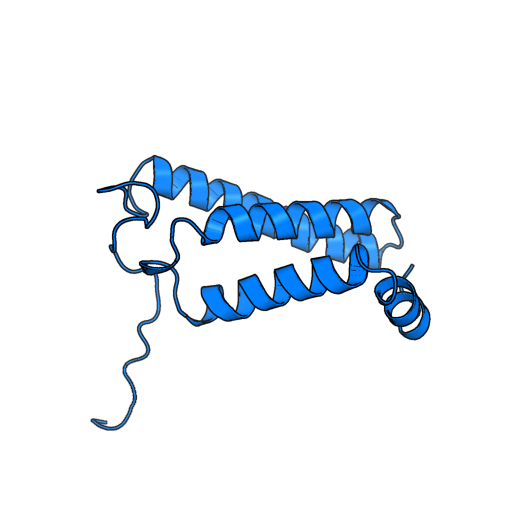1.302 -1.716 18.562 1.00 74.38 112 LEU A N 1
ATOM 831 C CA . LEU A 1 112 ? -10.673 -0.610 17.852 1.00 74.38 112 LEU A CA 1
ATOM 832 C C . LEU A 1 112 ? -11.646 0.586 17.801 1.00 74.38 112 LEU A C 1
ATOM 834 O O . LEU A 1 112 ? -12.836 0.367 17.554 1.00 74.38 112 LEU A O 1
ATOM 838 N N . PRO A 1 113 ? -11.163 1.823 18.025 1.00 63.22 113 PRO A N 1
ATOM 839 C CA . PRO A 1 113 ? -11.980 3.037 18.002 1.00 63.22 113 PRO A CA 1
ATOM 840 C C . PRO A 1 113 ? -12.566 3.324 16.617 1.00 63.22 113 PRO A C 1
ATOM 842 O O . PRO A 1 113 ? -11.858 3.210 15.590 1.00 63.22 113 PRO A O 1
#

Radius of gyration: 16.77 Å; chains: 1; bounding box: 45×36×44 Å

pLDDT: mean 87.3, std 10.12, range [51.81, 98.06]

Foldseek 3Di:
DVPDPPQPDAWDQDAWPVDPPDGCPDPVVVVLVVLLVVLVVLCVVLVVCQVVVHPCSLVSLLVSLVSNCVSCNRRVVTGGPCCVVVSNVSSVVSCCLRPDPCNVVVCVVVVTD

Secondary structure (DSSP, 8-state):
-TTS-----S---PPPSSSTT--TTSHHHHHHHHHHHHHHHHHHHHHHHHHTT-THHHHHHHHHHHHHHHHHGGGTTTS-HHHHHHHHHHHHHHHHHHHSHHHHHHHHHTT--